Protein AF-A0A2D4YX73-F1 (afdb_monomer)

Foldseek 3Di:
DPPVQLVVLCVLLVNPDDDCPVVSVVLCVLCVVVVNNDPVSCVVCVPPPSNVVSSVVSSVD

Mean predicted aligned error: 4.84 Å

Sequence (61 aa):
MDNEFSAYLALLLGSSSDDNGGNVIELIFDLKILGIETLQKFKERERDADVQEVIGEYLNK

Structure (mmCIF, N/CA/C/O backbone):
data_AF-A0A2D4YX73-F1
#
_entry.id   AF-A0A2D4YX73-F1
#
loop_
_atom_site.group_PDB
_atom_site.id
_atom_site.type_symbol
_atom_site.label_atom_id
_atom_site.label_alt_id
_atom_site.label_comp_id
_atom_site.label_asym_id
_atom_site.label_entity_id
_atom_site.label_seq_id
_atom_site.pdbx_PDB_ins_code
_atom_site.Cartn_x
_atom_site.Cartn_y
_atom_site.Cartn_z
_atom_site.occupancy
_atom_site.B_iso_or_equiv
_atom_site.auth_seq_id
_atom_site.auth_comp_id
_atom_site.auth_asym_id
_atom_site.auth_atom_id
_atom_site.pdbx_PDB_model_num
ATOM 1 N N . MET A 1 1 ? 4.695 15.720 -2.191 1.00 48.94 1 MET A N 1
ATOM 2 C CA . MET A 1 1 ? 4.220 14.370 -1.826 1.00 48.94 1 MET A CA 1
ATOM 3 C C . MET A 1 1 ? 5.260 13.772 -0.908 1.00 48.94 1 MET A C 1
ATOM 5 O O . MET A 1 1 ? 6.436 13.986 -1.178 1.00 48.94 1 MET A O 1
ATOM 9 N N . ASP A 1 2 ? 4.855 13.117 0.178 1.00 56.34 2 ASP A N 1
ATOM 10 C CA . ASP A 1 2 ? 5.772 12.436 1.095 1.00 56.34 2 ASP A CA 1
ATOM 11 C C . ASP A 1 2 ? 6.707 11.505 0.322 1.00 56.34 2 ASP A C 1
ATOM 13 O O . ASP A 1 2 ? 6.298 10.480 -0.233 1.00 56.34 2 ASP A O 1
ATOM 17 N N . ASN A 1 3 ? 7.973 11.916 0.246 1.00 75.81 3 ASN A N 1
ATOM 18 C CA . ASN A 1 3 ? 8.988 11.251 -0.563 1.00 75.81 3 ASN A CA 1
ATOM 19 C C . ASN A 1 3 ? 9.200 9.808 -0.079 1.00 75.81 3 ASN A C 1
ATOM 21 O O . ASN A 1 3 ? 9.419 8.904 -0.874 1.00 75.81 3 ASN A O 1
ATOM 25 N N . GLU A 1 4 ? 9.041 9.585 1.227 1.00 87.62 4 GLU A N 1
ATOM 26 C CA . GLU A 1 4 ? 9.194 8.276 1.857 1.00 87.62 4 GLU A CA 1
ATOM 27 C C . GLU A 1 4 ? 8.037 7.320 1.534 1.00 87.62 4 GLU A C 1
ATOM 29 O O . GLU A 1 4 ? 8.271 6.139 1.295 1.00 87.62 4 GLU A O 1
ATOM 34 N N . PHE A 1 5 ? 6.795 7.817 1.460 1.00 89.88 5 PHE A N 1
ATOM 35 C CA . PHE A 1 5 ? 5.649 6.968 1.121 1.00 89.88 5 PHE A CA 1
ATOM 36 C C . PHE A 1 5 ? 5.699 6.545 -0.349 1.00 89.88 5 PHE A C 1
ATOM 38 O O . PHE A 1 5 ? 5.606 5.363 -0.665 1.00 89.88 5 PHE A O 1
ATOM 45 N N . SER A 1 6 ? 5.952 7.508 -1.233 1.00 88.06 6 SER A N 1
ATOM 46 C CA . SER A 1 6 ? 6.108 7.268 -2.671 1.00 88.06 6 SER A CA 1
ATOM 47 C C . SER A 1 6 ? 7.268 6.305 -2.960 1.00 88.06 6 SER A C 1
ATOM 49 O O . SER A 1 6 ? 7.112 5.370 -3.739 1.00 88.06 6 SER A O 1
ATOM 51 N N . ALA A 1 7 ? 8.416 6.487 -2.293 1.00 88.31 7 ALA A N 1
ATOM 52 C CA . ALA A 1 7 ? 9.568 5.596 -2.431 1.00 88.31 7 ALA A CA 1
ATOM 53 C C . ALA A 1 7 ? 9.280 4.182 -1.910 1.00 88.31 7 ALA A C 1
ATOM 55 O O . ALA A 1 7 ? 9.676 3.205 -2.540 1.00 88.31 7 ALA A O 1
ATOM 56 N N . TYR A 1 8 ? 8.565 4.061 -0.789 1.00 90.88 8 TYR A N 1
ATOM 57 C CA . TYR A 1 8 ? 8.154 2.764 -0.263 1.00 90.88 8 TYR A CA 1
ATOM 58 C C 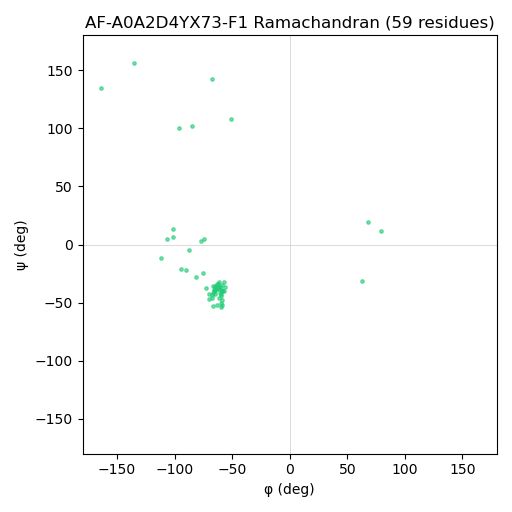. TYR A 1 8 ? 7.245 2.019 -1.248 1.00 90.88 8 TYR A C 1
ATOM 60 O O . TYR A 1 8 ? 7.487 0.850 -1.527 1.00 90.88 8 TYR A O 1
ATOM 68 N N . LEU A 1 9 ? 6.246 2.696 -1.820 1.00 90.31 9 LEU A N 1
ATOM 69 C CA . LEU A 1 9 ? 5.355 2.094 -2.814 1.00 90.31 9 LEU A CA 1
ATOM 70 C C . LEU A 1 9 ? 6.102 1.719 -4.102 1.00 90.31 9 LEU A C 1
ATOM 72 O O . LEU A 1 9 ? 5.864 0.649 -4.648 1.00 90.31 9 LEU A O 1
ATOM 76 N N . ALA A 1 10 ? 7.056 2.536 -4.555 1.00 88.75 10 ALA A N 1
ATOM 77 C CA . ALA A 1 10 ? 7.900 2.195 -5.702 1.00 88.75 10 ALA A CA 1
ATOM 78 C C . ALA A 1 10 ? 8.714 0.910 -5.465 1.00 88.75 10 ALA A C 1
ATOM 80 O O . ALA A 1 10 ? 8.799 0.060 -6.351 1.00 88.75 10 ALA A O 1
ATOM 81 N N . LEU A 1 11 ? 9.270 0.749 -4.259 1.00 88.62 11 LEU A N 1
ATOM 82 C CA . LEU A 1 11 ? 9.968 -0.474 -3.853 1.00 88.62 11 LEU A CA 1
ATOM 83 C C . LEU A 1 11 ? 9.014 -1.668 -3.749 1.00 88.62 11 LEU A C 1
ATOM 85 O O . LEU A 1 11 ? 9.364 -2.757 -4.195 1.00 88.62 11 LEU A O 1
ATOM 89 N N . LEU A 1 12 ? 7.820 -1.461 -3.184 1.00 88.56 12 LEU A N 1
ATOM 90 C CA . LEU A 1 12 ? 6.787 -2.489 -3.051 1.00 88.56 12 LEU A CA 1
ATOM 91 C C . LEU A 1 12 ? 6.372 -3.039 -4.418 1.00 88.56 12 LEU A C 1
ATOM 93 O O . LEU A 1 12 ? 6.283 -4.250 -4.583 1.00 88.56 12 LEU A O 1
ATOM 97 N N . LEU A 1 13 ? 6.199 -2.158 -5.406 1.00 8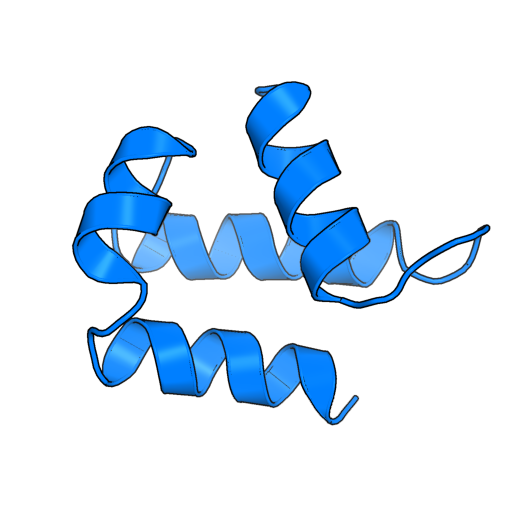7.19 13 LEU A N 1
ATOM 98 C CA . LEU A 1 13 ? 5.882 -2.525 -6.787 1.00 87.19 13 LEU A CA 1
ATOM 99 C C . LEU A 1 13 ? 7.081 -3.116 -7.559 1.00 87.19 13 LEU A C 1
ATOM 101 O O . LEU A 1 13 ? 6.978 -3.366 -8.755 1.00 87.19 13 LEU A O 1
ATOM 105 N N . GLY A 1 14 ? 8.234 -3.330 -6.911 1.00 76.94 14 GLY A N 1
ATOM 106 C CA . GLY A 1 14 ? 9.427 -3.895 -7.550 1.00 76.94 14 GLY A CA 1
ATOM 107 C C . GLY A 1 14 ? 10.070 -2.973 -8.590 1.00 76.94 14 GLY A C 1
ATOM 108 O O . GLY A 1 14 ? 10.837 -3.427 -9.440 1.00 76.94 14 GLY A O 1
ATOM 109 N N . SER A 1 15 ? 9.769 -1.675 -8.545 1.00 62.03 15 SER A N 1
ATOM 110 C CA . SER A 1 15 ? 10.157 -0.737 -9.587 1.00 62.03 15 SER A CA 1
ATOM 111 C C . SER A 1 15 ? 11.570 -0.205 -9.376 1.00 62.03 15 SER A C 1
ATOM 113 O O . SER A 1 15 ? 11.785 0.705 -8.575 1.00 62.03 15 SER A O 1
ATOM 115 N N . SER A 1 16 ? 12.543 -0.726 -10.124 1.00 53.41 16 SER A N 1
ATOM 116 C CA . SER A 1 16 ? 13.920 -0.231 -10.055 1.00 53.41 16 SER A CA 1
ATOM 117 C C . SER A 1 16 ? 14.242 0.902 -11.033 1.00 53.41 16 SER A C 1
ATOM 119 O O . SER A 1 16 ? 15.172 1.647 -10.738 1.00 53.41 16 SER A O 1
ATOM 121 N N . SER A 1 17 ? 13.526 1.115 -12.148 1.00 49.19 17 SER A N 1
ATOM 122 C CA . SER A 1 17 ? 13.809 2.234 -13.075 1.00 49.19 17 SER A CA 1
ATOM 123 C C . SER A 1 17 ? 12.651 2.533 -14.051 1.00 49.19 17 SER A C 1
ATOM 125 O O . SER A 1 17 ? 12.079 1.626 -14.643 1.00 49.19 17 SER A O 1
ATOM 127 N N . ASP A 1 18 ? 12.347 3.826 -14.192 1.00 51.94 18 ASP A N 1
ATOM 128 C CA . ASP A 1 18 ? 11.662 4.552 -15.284 1.00 51.94 18 ASP A CA 1
ATOM 129 C C . ASP A 1 18 ? 10.194 4.272 -15.700 1.00 51.94 18 ASP A C 1
ATOM 131 O O . ASP A 1 18 ? 9.523 5.240 -16.052 1.00 51.94 18 ASP A O 1
ATOM 135 N N . ASP A 1 19 ? 9.619 3.067 -15.598 1.00 54.41 19 ASP A N 1
ATOM 136 C CA . ASP A 1 19 ? 8.253 2.819 -16.141 1.00 54.41 19 ASP A CA 1
ATOM 137 C C . ASP A 1 19 ? 7.090 2.972 -15.127 1.00 54.41 19 ASP A C 1
ATOM 139 O O . ASP A 1 19 ? 5.953 3.248 -15.506 1.00 54.41 19 ASP A O 1
ATOM 143 N N . ASN A 1 20 ? 7.338 2.884 -13.812 1.00 61.81 20 ASN A N 1
ATOM 144 C CA . ASN A 1 20 ? 6.250 2.849 -12.811 1.00 61.81 20 ASN A CA 1
ATOM 145 C C . ASN A 1 20 ? 5.981 4.167 -12.074 1.00 61.81 20 ASN A C 1
ATOM 147 O O . ASN A 1 20 ? 5.257 4.175 -11.077 1.00 61.81 20 ASN A O 1
ATOM 151 N N . GLY A 1 21 ? 6.519 5.294 -12.550 1.00 66.75 21 GLY A N 1
ATOM 152 C CA . GLY A 1 21 ? 6.172 6.607 -11.991 1.00 66.75 21 GLY A CA 1
ATOM 153 C C . GLY A 1 21 ? 4.659 6.867 -12.031 1.00 66.75 21 GLY A C 1
ATOM 154 O O . GLY A 1 21 ? 4.104 7.405 -11.076 1.00 66.75 21 GLY A O 1
ATOM 155 N N . GLY A 1 22 ? 3.984 6.409 -13.093 1.00 81.12 22 GLY A N 1
ATOM 156 C CA . GLY A 1 22 ? 2.524 6.449 -13.216 1.00 81.12 22 GLY A CA 1
ATOM 157 C C . GLY A 1 22 ? 1.821 5.543 -12.204 1.00 81.12 22 GLY A C 1
ATOM 158 O O . GLY A 1 22 ? 1.010 6.031 -11.425 1.00 81.12 22 GLY A O 1
ATOM 159 N N . ASN A 1 23 ? 2.206 4.264 -12.141 1.00 86.62 23 ASN A N 1
ATOM 160 C CA . ASN A 1 23 ? 1.588 3.274 -11.249 1.00 86.62 23 ASN A CA 1
ATOM 16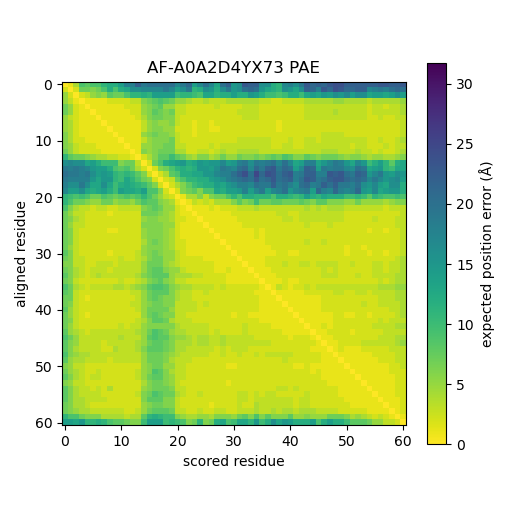1 C C . ASN A 1 23 ? 1.687 3.666 -9.766 1.00 86.62 23 ASN A C 1
ATOM 163 O O . ASN A 1 23 ? 0.722 3.521 -9.025 1.00 86.62 23 ASN A O 1
ATOM 167 N N . VAL A 1 24 ? 2.825 4.216 -9.325 1.00 89.44 24 VAL A N 1
ATOM 168 C CA . VAL A 1 24 ? 2.979 4.696 -7.940 1.00 89.44 24 VAL A CA 1
ATOM 169 C C . VAL A 1 24 ? 2.058 5.884 -7.658 1.00 89.44 24 VAL A C 1
ATOM 171 O O . VAL A 1 24 ? 1.479 5.967 -6.578 1.00 89.44 24 VAL A O 1
ATOM 174 N N . ILE A 1 25 ? 1.906 6.809 -8.610 1.00 89.19 25 ILE A N 1
ATOM 175 C CA . ILE A 1 25 ? 1.020 7.968 -8.452 1.00 89.19 25 ILE A CA 1
ATOM 176 C C . ILE A 1 25 ? -0.444 7.525 -8.400 1.00 89.19 25 ILE A C 1
ATOM 178 O O . ILE A 1 25 ? -1.172 7.981 -7.521 1.00 89.19 25 ILE A O 1
ATOM 182 N N . GLU A 1 26 ? -0.861 6.643 -9.308 1.00 91.69 26 GLU A N 1
ATOM 183 C CA . GLU A 1 26 ? -2.211 6.071 -9.329 1.00 91.69 26 GLU A CA 1
ATOM 184 C C . GLU A 1 26 ? -2.512 5.332 -8.013 1.00 91.69 26 GLU A C 1
ATOM 186 O O . GLU A 1 26 ? -3.489 5.657 -7.340 1.00 91.69 26 GLU A O 1
ATOM 191 N N . LEU A 1 27 ? -1.595 4.474 -7.550 1.00 92.31 27 LEU A N 1
ATOM 192 C CA . LEU A 1 27 ? -1.720 3.776 -6.269 1.00 92.31 27 LEU A CA 1
ATOM 193 C C . LEU A 1 27 ? -1.836 4.747 -5.083 1.00 92.31 27 LEU A C 1
ATOM 195 O O . LEU A 1 27 ? -2.642 4.536 -4.180 1.00 92.31 27 LEU A O 1
ATOM 199 N N . ILE A 1 28 ? -1.075 5.847 -5.072 1.00 92.38 28 ILE A N 1
ATOM 200 C CA . ILE A 1 28 ? -1.212 6.884 -4.036 1.00 92.38 28 ILE A CA 1
ATOM 201 C C . ILE A 1 28 ? -2.615 7.503 -4.055 1.00 92.38 28 ILE A C 1
ATOM 203 O O . ILE A 1 28 ? -3.148 7.819 -2.990 1.00 92.38 28 ILE A O 1
ATOM 207 N N . PHE A 1 29 ? -3.213 7.720 -5.227 1.00 93.12 29 PHE A N 1
ATOM 208 C CA . PHE A 1 29 ? -4.570 8.258 -5.313 1.00 93.12 29 PHE A CA 1
ATOM 209 C C . PHE A 1 29 ? -5.610 7.270 -4.785 1.00 93.12 29 PHE A C 1
ATOM 211 O O . PHE A 1 29 ? -6.451 7.677 -3.982 1.0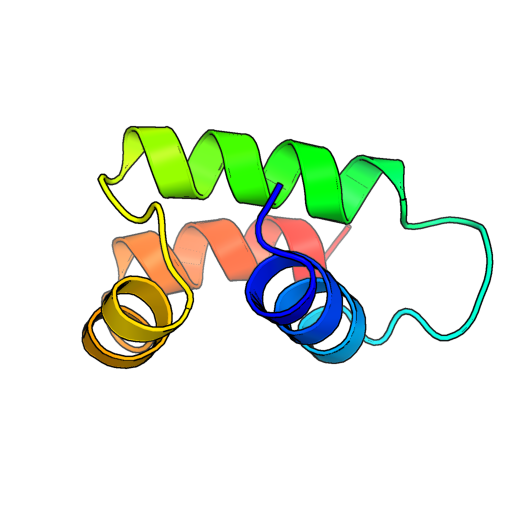0 93.12 29 PHE A O 1
ATOM 218 N N . ASP A 1 30 ? -5.505 5.993 -5.138 1.00 94.62 30 ASP A N 1
ATOM 219 C CA . ASP A 1 30 ? -6.436 4.969 -4.655 1.00 94.62 30 ASP A CA 1
ATOM 220 C C . ASP A 1 30 ? -6.329 4.777 -3.138 1.00 94.62 30 ASP A C 1
ATOM 222 O O . ASP A 1 30 ? -7.332 4.782 -2.422 1.00 94.62 30 ASP A O 1
ATOM 226 N N . LEU A 1 31 ? -5.105 4.747 -2.604 1.00 94.19 31 LEU A N 1
ATOM 227 C CA . LEU A 1 31 ? -4.868 4.678 -1.160 1.00 94.19 31 LEU A CA 1
ATOM 228 C C . LEU A 1 31 ? -5.446 5.897 -0.424 1.00 94.19 31 LEU A C 1
ATOM 230 O O . LEU A 1 31 ? -6.014 5.752 0.661 1.00 94.19 31 LEU A O 1
ATOM 234 N N . LYS A 1 32 ? -5.394 7.093 -1.021 1.00 93.19 32 LYS A N 1
ATOM 235 C CA . LYS A 1 32 ? -6.028 8.289 -0.443 1.00 93.19 32 LYS A CA 1
ATOM 236 C C . LYS A 1 32 ? -7.547 8.182 -0.378 1.00 93.19 32 LYS A C 1
ATOM 238 O O . LYS A 1 32 ? -8.123 8.660 0.597 1.00 93.19 32 LYS A O 1
ATOM 243 N N . ILE A 1 33 ? -8.192 7.548 -1.359 1.00 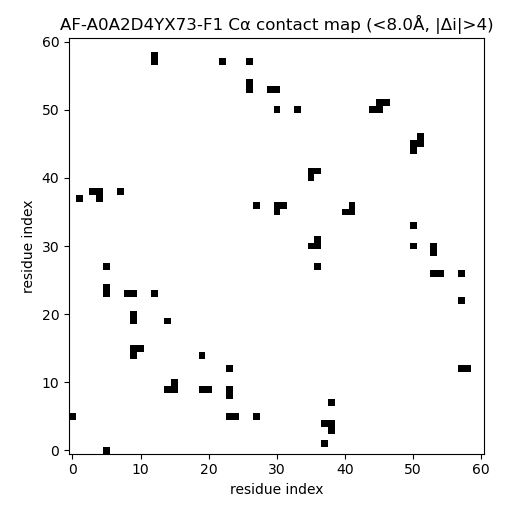93.94 33 ILE A N 1
ATOM 244 C CA . ILE A 1 33 ? -9.642 7.289 -1.327 1.00 93.94 33 ILE A CA 1
ATOM 245 C C . ILE A 1 33 ? -9.990 6.366 -0.149 1.00 93.94 33 ILE A C 1
ATOM 247 O O . ILE A 1 33 ? -11.004 6.576 0.516 1.00 93.94 33 ILE A O 1
ATOM 251 N N . LEU A 1 34 ? -9.102 5.428 0.193 1.00 92.38 34 LEU A N 1
ATOM 252 C CA . LEU A 1 34 ? -9.211 4.582 1.388 1.00 92.38 34 LEU A CA 1
ATOM 253 C C . LEU A 1 34 ? -8.819 5.297 2.699 1.00 92.38 34 LEU A C 1
ATOM 255 O O . LEU A 1 34 ? -8.822 4.680 3.763 1.00 92.38 34 LEU A O 1
ATOM 259 N N . G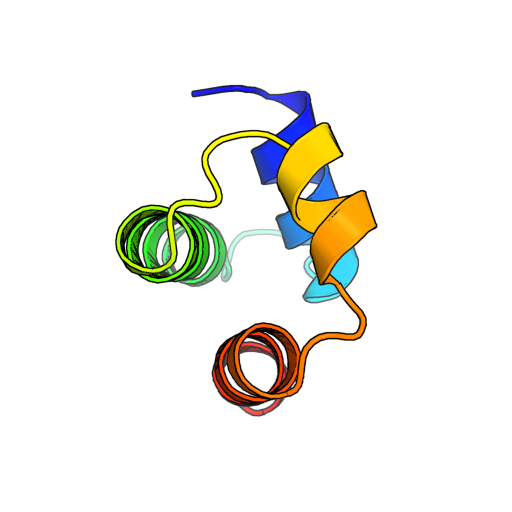LY A 1 35 ? -8.478 6.589 2.666 1.00 92.81 35 GLY A N 1
ATOM 260 C CA . GLY A 1 35 ? -8.051 7.362 3.839 1.00 92.81 35 GLY A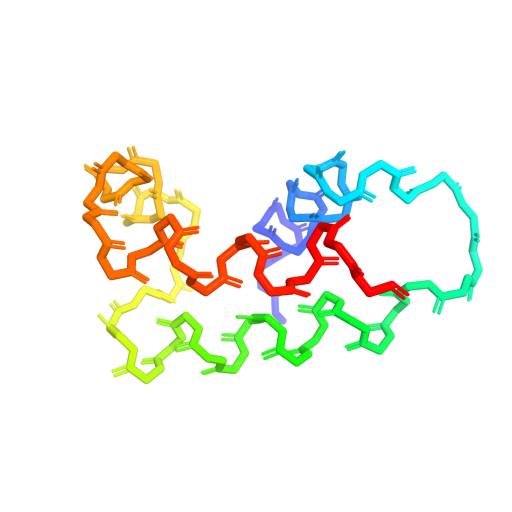 CA 1
ATOM 261 C C . GLY A 1 35 ? -6.590 7.140 4.253 1.00 92.81 35 GLY A C 1
ATOM 262 O O . GLY A 1 35 ? -6.182 7.571 5.342 1.00 92.81 35 GLY A O 1
ATOM 263 N N . ILE A 1 36 ? -5.796 6.485 3.402 1.00 94.44 36 ILE A N 1
ATOM 264 C CA . ILE A 1 36 ? -4.373 6.203 3.598 1.00 94.44 36 ILE A CA 1
ATOM 265 C C . ILE A 1 36 ? -3.551 7.271 2.878 1.00 94.44 36 ILE A C 1
ATOM 267 O O . ILE A 1 36 ? -3.334 7.245 1.672 1.00 94.44 36 ILE A O 1
ATOM 271 N N . GLU A 1 37 ? -3.077 8.237 3.654 1.00 91.31 37 GLU A N 1
ATOM 272 C CA . GLU A 1 37 ? -2.382 9.417 3.125 1.00 91.31 37 GLU A CA 1
ATOM 273 C C . GLU A 1 37 ? -0.895 9.436 3.484 1.00 91.31 37 GLU A C 1
ATOM 275 O O . GLU A 1 37 ? -0.139 10.245 2.951 1.00 91.31 37 GLU A O 1
ATOM 280 N N . THR A 1 38 ? -0.477 8.560 4.400 1.00 92.38 38 THR A N 1
ATOM 281 C CA . THR A 1 38 ? 0.885 8.502 4.930 1.00 92.38 38 THR A CA 1
ATOM 282 C C . THR A 1 38 ? 1.379 7.065 4.984 1.00 92.38 38 THR A C 1
ATOM 284 O 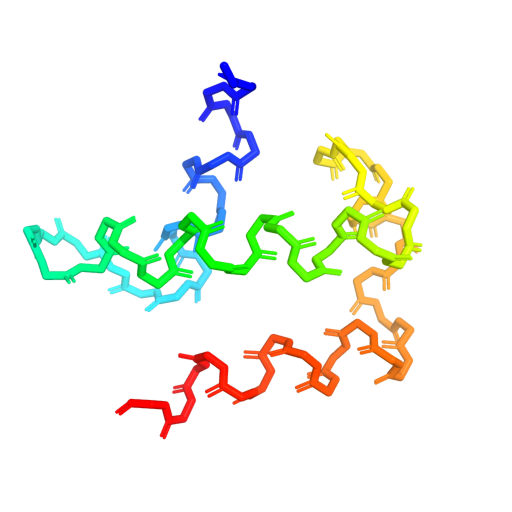O . THR A 1 38 ? 0.595 6.124 5.129 1.00 92.38 38 THR A O 1
ATOM 287 N N . LEU A 1 39 ? 2.704 6.901 4.958 1.00 92.94 39 LEU A N 1
ATOM 288 C CA . LEU A 1 39 ? 3.339 5.593 5.102 1.00 92.94 39 LEU A CA 1
ATOM 289 C C . LEU A 1 39 ? 2.968 4.907 6.424 1.00 92.94 39 LEU A C 1
ATOM 291 O O . LEU A 1 39 ? 2.832 3.689 6.470 1.00 92.94 39 LEU A O 1
ATOM 295 N N . GLN A 1 40 ? 2.793 5.675 7.501 1.00 93.81 40 GLN A N 1
ATOM 296 C CA . GLN A 1 40 ? 2.382 5.116 8.785 1.00 93.81 40 GLN A CA 1
ATOM 297 C C . GLN A 1 40 ? 0.991 4.478 8.694 1.00 93.81 40 GLN A C 1
ATOM 299 O O . GLN A 1 40 ? 0.851 3.303 9.025 1.00 93.81 40 GLN A O 1
ATOM 304 N N . LYS A 1 41 ? -0.008 5.214 8.184 1.00 93.81 41 LYS A N 1
ATOM 305 C CA . LYS A 1 41 ? -1.366 4.682 7.990 1.00 93.81 41 LYS A CA 1
ATOM 306 C C . LYS A 1 41 ? -1.358 3.465 7.068 1.00 93.81 41 LYS A C 1
ATOM 308 O O . LYS A 1 41 ? -2.079 2.506 7.313 1.00 93.81 41 LYS A O 1
ATOM 313 N N . PHE A 1 42 ? -0.531 3.507 6.022 1.00 94.44 42 PHE A N 1
ATOM 314 C CA . PHE A 1 42 ? -0.375 2.382 5.111 1.00 94.44 42 PHE A CA 1
ATOM 315 C C . PHE A 1 42 ? 0.125 1.146 5.855 1.00 94.44 42 PHE A C 1
ATOM 317 O O . PHE A 1 42 ? -0.508 0.110 5.774 1.00 94.44 42 PHE A O 1
ATOM 324 N N . LYS A 1 43 ? 1.199 1.252 6.645 1.00 92.88 43 LYS A N 1
ATOM 325 C CA . LYS A 1 43 ? 1.744 0.120 7.416 1.00 92.88 43 LYS A CA 1
ATOM 326 C C . LYS A 1 43 ? 0.767 -0.432 8.456 1.00 92.88 43 LYS A C 1
ATOM 328 O O . LYS A 1 43 ? 0.765 -1.631 8.710 1.00 92.88 43 LYS A O 1
ATOM 333 N N . GLU A 1 44 ? -0.050 0.426 9.064 1.00 95.56 44 GLU A N 1
ATOM 334 C CA . GLU A 1 44 ? -1.089 0.010 10.018 1.00 95.56 44 GLU A CA 1
ATOM 335 C C . GLU A 1 44 ? -2.198 -0.802 9.338 1.00 95.56 44 GLU A C 1
ATOM 337 O O . GLU A 1 44 ? -2.707 -1.752 9.930 1.00 95.56 44 GLU A O 1
ATOM 342 N N . ARG A 1 45 ? -2.531 -0.447 8.093 1.00 94.31 45 ARG A N 1
ATOM 343 C CA . ARG A 1 45 ? -3.630 -1.031 7.314 1.00 94.31 45 ARG A CA 1
ATOM 344 C C . ARG A 1 45 ? -3.176 -1.950 6.188 1.00 94.31 45 ARG A C 1
ATOM 346 O O . ARG A 1 45 ? -4.002 -2.442 5.436 1.00 94.31 45 ARG A O 1
ATOM 353 N N . GLU A 1 46 ? -1.878 -2.212 6.063 1.00 91.44 46 GLU A N 1
ATOM 354 C CA . GLU A 1 46 ? -1.306 -2.972 4.947 1.00 91.44 46 GLU A CA 1
ATOM 355 C C . GLU A 1 46 ? -1.953 -4.351 4.839 1.00 91.44 46 GLU A C 1
ATOM 357 O O . GLU A 1 46 ? -2.117 -4.865 3.747 1.00 91.44 46 GLU A O 1
ATOM 362 N N . ARG A 1 47 ? -2.355 -4.940 5.968 1.00 91.94 47 ARG A N 1
ATOM 363 C CA . ARG A 1 47 ? -2.988 -6.263 6.032 1.00 91.94 47 ARG A CA 1
ATOM 364 C C . ARG A 1 47 ? -4.504 -6.235 5.856 1.00 91.94 47 ARG A C 1
ATOM 366 O O . ARG A 1 47 ? -5.112 -7.306 5.857 1.00 91.94 47 ARG A O 1
ATOM 373 N N . ASP A 1 48 ? -5.107 -5.056 5.758 1.00 96.06 48 ASP A N 1
ATOM 374 C CA . ASP A 1 48 ? -6.537 -4.932 5.524 1.00 96.06 48 ASP A CA 1
ATOM 375 C C . ASP A 1 48 ? -6.859 -5.445 4.114 1.00 96.06 48 ASP A C 1
ATOM 377 O O . ASP A 1 48 ? -6.087 -5.269 3.168 1.00 96.06 48 ASP A O 1
ATOM 381 N N . ALA A 1 49 ? -8.001 -6.117 3.977 1.00 94.62 49 ALA A N 1
ATOM 382 C CA . ALA A 1 49 ? -8.370 -6.774 2.726 1.00 94.62 49 ALA A CA 1
ATOM 383 C C . ALA A 1 49 ? -8.552 -5.779 1.566 1.00 94.62 49 ALA A C 1
ATOM 385 O O . ALA A 1 49 ? -8.150 -6.082 0.449 1.00 94.62 49 ALA A O 1
ATOM 386 N N . ASP A 1 50 ? -9.105 -4.594 1.840 1.00 93.94 50 ASP A N 1
ATOM 387 C CA . ASP A 1 50 ? -9.288 -3.515 0.860 1.00 93.94 50 ASP A CA 1
ATOM 388 C C . ASP A 1 50 ? -7.945 -2.955 0.371 1.00 93.94 50 ASP A C 1
ATOM 390 O O . ASP A 1 50 ? -7.759 -2.706 -0.816 1.00 93.94 50 ASP A O 1
ATOM 394 N N . VAL A 1 51 ? -6.973 -2.816 1.271 1.00 94.00 51 VAL A N 1
ATOM 395 C CA . VAL A 1 51 ? -5.626 -2.340 0.930 1.00 94.00 51 VAL A CA 1
ATOM 396 C C . VAL A 1 51 ? -4.859 -3.381 0.115 1.00 94.00 51 VAL A C 1
ATOM 398 O O . VAL A 1 51 ? -4.209 -3.031 -0.869 1.00 94.00 51 VAL A O 1
ATOM 401 N N . GLN A 1 52 ? -4.950 -4.659 0.491 1.00 93.88 52 GLN A N 1
ATOM 402 C CA . GLN A 1 52 ? -4.330 -5.759 -0.254 1.00 93.88 52 GLN A CA 1
ATOM 403 C C . GLN A 1 52 ? -4.939 -5.947 -1.646 1.00 93.88 52 GLN A C 1
ATOM 405 O O . GLN A 1 52 ? -4.199 -6.250 -2.580 1.00 93.88 52 GLN A O 1
ATOM 410 N N . GLU A 1 53 ? -6.253 -5.756 -1.794 1.00 94.69 53 GLU A N 1
ATOM 411 C CA . GLU A 1 53 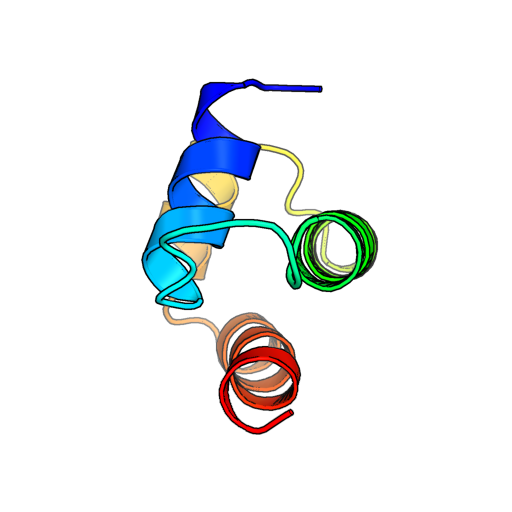? -6.927 -5.791 -3.095 1.00 94.69 53 GLU A CA 1
ATOM 412 C C . GLU A 1 53 ? -6.346 -4.724 -4.027 1.00 94.69 53 GLU A C 1
ATOM 414 O O . GLU A 1 53 ? -5.819 -5.072 -5.083 1.00 94.69 53 GLU A O 1
ATOM 419 N N . VAL A 1 54 ? -6.308 -3.464 -3.575 1.00 93.69 54 VAL A N 1
ATOM 420 C CA . VAL A 1 54 ? -5.740 -2.351 -4.350 1.00 93.69 54 VAL A CA 1
ATOM 421 C C . VAL A 1 54 ? -4.276 -2.617 -4.700 1.00 93.69 54 VAL A C 1
ATOM 423 O O . VAL A 1 54 ? -3.910 -2.572 -5.867 1.00 93.69 54 VAL A O 1
ATOM 426 N N . ILE A 1 55 ? -3.415 -2.955 -3.731 1.00 91.25 55 ILE A N 1
ATOM 427 C CA . ILE A 1 55 ? -1.994 -3.251 -4.012 1.00 91.25 55 ILE A CA 1
ATOM 428 C C . ILE A 1 55 ? -1.861 -4.395 -5.029 1.00 91.25 55 ILE A C 1
ATOM 430 O O . ILE A 1 55 ? -1.009 -4.337 -5.918 1.00 91.25 55 ILE A O 1
ATOM 434 N N . GLY A 1 56 ? -2.703 -5.424 -4.912 1.00 91.19 56 GLY A N 1
ATOM 435 C CA . GLY A 1 56 ? -2.729 -6.567 -5.815 1.00 91.19 56 GLY A CA 1
ATOM 436 C C . GLY A 1 56 ? -3.022 -6.184 -7.265 1.00 91.19 56 GLY A C 1
ATOM 437 O O . GLY A 1 56 ? -2.414 -6.762 -8.167 1.00 91.19 56 GLY A O 1
ATOM 438 N N . GLU A 1 57 ? -3.885 -5.197 -7.510 1.00 91.38 57 GLU A N 1
ATOM 439 C CA . GLU A 1 57 ? -4.156 -4.689 -8.863 1.00 91.38 57 GLU A CA 1
ATOM 440 C C . GLU A 1 57 ? -2.907 -4.067 -9.504 1.00 91.38 57 GLU A C 1
ATOM 442 O O . GLU A 1 57 ? -2.649 -4.280 -10.688 1.00 91.38 57 GLU A O 1
ATOM 447 N N . TYR A 1 58 ? -2.089 -3.359 -8.719 1.00 89.94 58 TYR A N 1
ATOM 448 C CA . TYR A 1 58 ? -0.860 -2.722 -9.208 1.00 89.94 58 TYR A CA 1
ATOM 449 C C . TYR A 1 58 ? 0.331 -3.677 -9.311 1.00 89.94 58 TYR A C 1
ATOM 451 O O . TYR A 1 58 ? 1.205 -3.458 -10.145 1.00 89.94 58 TYR A O 1
ATOM 459 N N . LEU A 1 59 ? 0.381 -4.733 -8.495 1.00 85.69 59 LEU A N 1
ATOM 460 C CA . LEU A 1 59 ? 1.423 -5.764 -8.580 1.00 85.69 59 LEU A CA 1
ATOM 461 C C . LEU A 1 59 ? 1.232 -6.726 -9.760 1.00 85.69 59 LEU A C 1
ATOM 463 O O . LEU A 1 59 ? 2.201 -7.341 -10.199 1.00 85.69 59 LEU A O 1
ATOM 467 N N . ASN A 1 60 ? -0.002 -6.885 -10.246 1.00 80.81 60 ASN A N 1
ATOM 468 C CA . ASN A 1 60 ? -0.340 -7.779 -11.360 1.00 80.81 60 ASN A CA 1
ATOM 469 C C . ASN A 1 60 ? -0.523 -7.047 -12.706 1.00 80.81 60 ASN A C 1
ATOM 471 O O . ASN A 1 60 ? -0.963 -7.672 -13.673 1.00 80.81 60 ASN A O 1
ATOM 475 N N . LYS A 1 61 ? -0.232 -5.743 -12.753 1.00 73.31 61 LYS A N 1
ATOM 476 C CA . LYS A 1 61 ? -0.292 -4.895 -13.952 1.00 73.31 61 LYS A CA 1
ATOM 477 C C . LYS A 1 61 ? 0.957 -5.091 -14.814 1.00 73.31 61 LYS A C 1
ATOM 479 O O . LYS A 1 61 ? 0.793 -5.165 -16.051 1.00 73.31 61 LYS A O 1
#

pLDDT: mean 85.35, std 13.18, range [48.94, 96.06]

Solvent-accessible surface area (backbone atoms only — not comparable to full-atom values): 3652 Å² total; per-residue (Å²): 126,66,65,66,38,54,50,49,48,32,56,72,61,68,54,86,73,90,76,51,68,60,57,43,52,52,50,50,53,56,35,39,75,75,72,32,83,46,53,66,53,37,68,77,40,50,84,38,68,70,49,42,51,55,52,48,57,66,68,73,107

Radius of gyration: 10.56 Å; Cα contacts (8 Å, |Δi|>4): 39; chains: 1; bounding box: 24×22×26 Å

Secondary structure (DSSP, 8-state):
--HHHHHHHHHHTT--SSSTHHHHHHHHHHHHHTT--SHHHHHHHTTSHHHHHHHHHHH--